Protein AF-A0A9D4LBN4-F1 (afdb_monomer_lite)

Sequence (111 aa):
MSAELVEKVFNQVLPVDKYIQDLRKGLDSLGLVQLVQELPAVIHLFTPQQSNPLTVKMLTHLLNPQFSAEGSNRRQRENSTYTLFIKYMREAATTVVGVLPKLETKHIQGA

Secondary structure (DSSP, 8-state):
--HHHHHHHHSSSPPSSHHHHHHHHHHHTTTHHHHHHH-GGGHHHHS--SS----HHHHHHHT---PPPTT-HHHHHHHHHHHHHHHHHHHHHHHHHS-------------

Foldseek 3Di:
DEPVLLCQLQPPDPHPDPVSNVVNVVCVVVVNSVVCVVQVVCSVVVYDDPPDDDDLVNVCVSVPDDADDPPDPRRVVSVVVVVVVSVVRVVVVVVVVDDPPPPPPPDPDDD

Structure (mmCIF, N/CA/C/O backbone):
data_AF-A0A9D4LBN4-F1
#
_entry.id   AF-A0A9D4LBN4-F1
#
loop_
_atom_site.group_PDB
_atom_site.id
_atom_site.type_symbol
_atom_site.label_atom_id
_atom_site.label_alt_id
_atom_site.label_comp_id
_atom_site.label_asym_id
_atom_site.label_entity_id
_atom_site.label_seq_id
_atom_site.pdbx_PDB_ins_code
_atom_site.Cartn_x
_atom_site.Cartn_y
_atom_site.Cartn_z
_atom_site.occupancy
_atom_site.B_iso_or_equiv
_atom_site.auth_seq_id
_atom_site.auth_comp_id
_atom_site.auth_asym_id
_atom_site.auth_atom_id
_atom_site.pdbx_PDB_model_num
ATOM 1 N N . MET A 1 1 ? 11.182 3.266 -7.866 1.00 69.50 1 MET A N 1
ATOM 2 C CA . MET A 1 1 ? 11.012 2.851 -9.282 1.00 69.50 1 MET A CA 1
ATOM 3 C C . MET A 1 1 ? 10.981 4.105 -10.141 1.00 69.50 1 MET A C 1
ATOM 5 O O . MET A 1 1 ? 10.688 5.144 -9.576 1.00 69.50 1 MET A O 1
ATOM 9 N N . SER A 1 2 ? 11.318 4.075 -11.433 1.00 81.81 2 SER A N 1
ATOM 10 C CA . SER A 1 2 ? 11.109 5.250 -12.301 1.00 81.81 2 SER A CA 1
ATOM 11 C C . SER A 1 2 ? 9.616 5.429 -12.595 1.00 81.81 2 SER A C 1
ATOM 13 O O . SER A 1 2 ? 8.872 4.449 -12.574 1.00 81.81 2 SER A O 1
ATOM 15 N N . ALA A 1 3 ? 9.174 6.659 -12.872 1.00 81.81 3 ALA A N 1
ATOM 16 C CA . ALA A 1 3 ? 7.777 6.928 -13.229 1.00 81.81 3 ALA A CA 1
ATOM 17 C C . ALA A 1 3 ? 7.333 6.097 -14.449 1.00 81.81 3 ALA A C 1
ATOM 19 O O . ALA A 1 3 ? 6.281 5.468 -14.413 1.00 81.81 3 ALA A O 1
ATOM 20 N N . GLU A 1 4 ? 8.199 5.989 -15.460 1.00 84.94 4 GLU A N 1
ATOM 21 C CA . GLU A 1 4 ? 7.969 5.164 -16.654 1.00 84.94 4 GLU A CA 1
ATOM 22 C C . GLU A 1 4 ? 7.763 3.680 -16.323 1.00 84.94 4 GLU A C 1
ATOM 24 O O . GLU A 1 4 ? 6.923 3.009 -16.919 1.00 84.94 4 GLU A O 1
ATOM 29 N N . LEU A 1 5 ? 8.520 3.143 -15.360 1.00 86.12 5 LEU A N 1
ATOM 30 C CA . LEU A 1 5 ? 8.381 1.745 -14.962 1.00 86.12 5 LEU A CA 1
ATOM 31 C C . LEU A 1 5 ? 7.080 1.514 -14.189 1.00 86.12 5 LEU A C 1
ATOM 33 O O . LEU A 1 5 ? 6.428 0.496 -14.397 1.00 86.12 5 LEU A O 1
ATOM 37 N N . VAL A 1 6 ? 6.694 2.448 -13.316 1.00 86.69 6 VAL A N 1
ATOM 38 C CA . VAL A 1 6 ? 5.418 2.391 -12.582 1.00 86.69 6 VAL A CA 1
ATOM 39 C C . VAL A 1 6 ? 4.253 2.386 -13.565 1.00 86.69 6 VAL A C 1
ATOM 41 O O . VAL A 1 6 ? 3.385 1.522 -13.469 1.00 86.69 6 VAL A O 1
ATOM 44 N N . GLU A 1 7 ? 4.275 3.280 -14.552 1.00 85.81 7 GLU A N 1
ATOM 45 C CA . GLU A 1 7 ? 3.258 3.315 -15.599 1.00 85.81 7 GLU A CA 1
ATOM 46 C C . GLU A 1 7 ? 3.187 1.971 -16.328 1.00 85.81 7 GLU A C 1
ATOM 48 O O . GLU A 1 7 ? 2.133 1.344 -16.347 1.00 85.81 7 GLU A O 1
ATOM 53 N N . LYS A 1 8 ? 4.310 1.454 -16.838 1.00 87.50 8 LYS A N 1
ATOM 54 C CA . LYS A 1 8 ? 4.324 0.180 -17.574 1.00 87.50 8 LYS A CA 1
ATOM 55 C C . LYS A 1 8 ? 3.837 -1.012 -16.745 1.00 87.50 8 LYS A C 1
ATOM 57 O O . LYS A 1 8 ? 3.178 -1.891 -17.287 1.00 87.50 8 LYS A O 1
ATOM 62 N N . VAL A 1 9 ? 4.159 -1.069 -15.453 1.00 88.62 9 VAL A N 1
ATOM 63 C CA . VAL A 1 9 ? 3.787 -2.192 -14.576 1.00 88.62 9 VAL A CA 1
ATOM 64 C C . VAL A 1 9 ? 2.297 -2.181 -14.234 1.00 88.62 9 VAL A C 1
ATOM 66 O O . VAL A 1 9 ? 1.660 -3.236 -14.269 1.00 88.62 9 VAL A O 1
ATOM 69 N N . PHE A 1 10 ? 1.747 -1.010 -13.901 1.00 87.50 10 PHE A N 1
ATOM 70 C CA . PHE A 1 10 ? 0.379 -0.871 -13.391 1.00 87.50 10 PHE A CA 1
ATOM 71 C C . PHE A 1 10 ? -0.651 -0.478 -14.461 1.00 87.50 10 PHE A C 1
ATOM 73 O O . PHE A 1 10 ? -1.842 -0.416 -14.157 1.00 87.50 10 PHE A O 1
ATOM 80 N N . ASN A 1 11 ? -0.237 -0.253 -15.714 1.00 81.75 11 ASN A N 1
ATOM 81 C CA . ASN A 1 11 ? -1.170 -0.017 -16.815 1.00 81.75 11 ASN A CA 1
ATOM 82 C C . ASN A 1 11 ? -2.096 -1.234 -17.029 1.00 81.75 11 ASN A C 1
ATOM 84 O O . ASN A 1 11 ? -1.707 -2.395 -16.856 1.00 81.75 11 ASN A O 1
ATOM 88 N N . GLN A 1 12 ? -3.341 -0.978 -17.431 1.00 69.62 12 GLN A N 1
ATOM 89 C CA . GLN A 1 12 ? -4.323 -2.026 -17.720 1.00 69.62 12 GLN A CA 1
ATOM 90 C C . GLN A 1 12 ? -3.909 -2.884 -18.924 1.00 69.62 12 GLN A C 1
ATOM 92 O O . GLN A 1 12 ? -4.251 -4.063 -18.984 1.00 69.62 12 GLN A O 1
ATOM 97 N N . VAL A 1 13 ? -3.108 -2.328 -19.837 1.00 78.94 13 VAL A N 1
ATOM 98 C CA . VAL A 1 13 ? -2.554 -3.052 -20.985 1.00 78.94 13 VAL A CA 1
ATOM 99 C C . VAL A 1 13 ? -1.397 -3.953 -20.544 1.00 78.94 13 VAL A C 1
ATOM 101 O O . VAL A 1 13 ? -0.500 -3.525 -19.816 1.00 78.94 13 VAL A O 1
ATOM 104 N N . LEU A 1 14 ? -1.409 -5.213 -20.991 1.00 72.25 14 LEU A N 1
ATOM 105 C CA . LEU A 1 14 ? -0.319 -6.156 -20.740 1.00 72.25 14 LEU A CA 1
ATOM 106 C C . LEU A 1 14 ? 0.990 -5.642 -21.376 1.00 72.25 14 LEU A C 1
ATOM 108 O O . LEU A 1 14 ? 1.005 -5.359 -22.576 1.00 72.25 14 LEU A O 1
ATOM 112 N N . PRO A 1 15 ? 2.095 -5.542 -20.612 1.00 74.25 15 PRO A N 1
ATOM 113 C CA . PRO A 1 15 ? 3.375 -5.083 -21.142 1.00 74.25 15 PRO A CA 1
ATOM 114 C C . PRO A 1 15 ? 3.902 -6.038 -22.213 1.00 74.25 15 PRO A C 1
ATOM 116 O O . PRO A 1 15 ? 3.855 -7.251 -22.029 1.00 74.25 15 PRO A O 1
ATOM 119 N N . VAL A 1 16 ? 4.470 -5.510 -23.298 1.00 75.31 16 VAL A N 1
ATOM 120 C CA . VAL A 1 16 ? 5.133 -6.327 -24.338 1.00 75.31 16 VAL A CA 1
ATOM 121 C C . VAL A 1 16 ? 6.426 -6.956 -23.801 1.00 75.31 16 VAL A C 1
ATOM 123 O O . VAL A 1 16 ? 6.787 -8.079 -24.145 1.00 75.31 16 VAL A O 1
ATOM 126 N N . ASP A 1 17 ? 7.100 -6.240 -22.905 1.00 87.94 17 ASP A N 1
ATOM 127 C CA . ASP A 1 17 ? 8.373 -6.624 -22.312 1.00 87.94 17 ASP A CA 1
ATOM 128 C C . ASP A 1 17 ? 8.229 -7.772 -21.297 1.00 87.94 17 ASP A C 1
ATOM 130 O O . ASP A 1 17 ? 7.612 -7.614 -20.238 1.00 87.94 17 ASP A O 1
ATOM 134 N N . LYS A 1 18 ? 8.882 -8.912 -21.562 1.00 88.88 18 LYS A N 1
ATOM 135 C CA . LYS A 1 18 ? 8.833 -10.107 -20.695 1.00 88.88 18 LYS A CA 1
ATOM 136 C C . LYS A 1 18 ? 9.260 -9.827 -19.247 1.00 88.88 18 LYS A C 1
ATOM 138 O O . LYS A 1 18 ? 8.611 -10.294 -18.319 1.00 88.88 18 LYS A O 1
ATOM 143 N N . TYR A 1 19 ? 10.302 -9.020 -19.040 1.00 89.06 19 TYR A N 1
ATOM 144 C CA . TYR A 1 19 ? 10.779 -8.681 -17.692 1.00 89.06 19 TYR A CA 1
ATOM 145 C C . TYR A 1 19 ? 9.764 -7.837 -16.900 1.00 89.06 19 TYR A C 1
ATOM 147 O O . TYR A 1 19 ? 9.648 -7.993 -15.685 1.00 89.06 19 TYR A O 1
ATOM 155 N N . ILE A 1 20 ? 8.986 -6.980 -17.574 1.00 88.88 20 ILE A N 1
ATOM 156 C CA . ILE A 1 20 ? 7.912 -6.201 -16.938 1.00 88.88 20 ILE A CA 1
ATOM 157 C C . ILE A 1 20 ? 6.733 -7.114 -16.601 1.00 88.88 20 ILE A C 1
ATOM 159 O O . ILE A 1 20 ? 6.133 -6.963 -15.540 1.00 88.88 20 ILE A O 1
ATOM 163 N N . GLN A 1 21 ? 6.423 -8.094 -17.455 1.00 89.19 21 GLN A N 1
ATOM 164 C CA . GLN A 1 21 ? 5.405 -9.101 -17.146 1.00 89.19 21 GLN A CA 1
ATOM 165 C C . GLN A 1 21 ? 5.779 -9.932 -15.915 1.00 89.19 21 GLN A C 1
ATOM 167 O O . GLN A 1 21 ? 4.930 -10.158 -15.057 1.00 89.19 21 GLN A O 1
ATOM 172 N N . ASP A 1 22 ? 7.034 -10.368 -15.803 1.00 91.00 22 ASP A N 1
ATOM 173 C CA . ASP A 1 22 ? 7.497 -11.148 -14.652 1.00 91.00 22 ASP A CA 1
ATOM 174 C C . ASP A 1 22 ? 7.475 -10.311 -13.363 1.00 91.00 22 ASP A C 1
ATOM 176 O O . ASP A 1 22 ? 7.008 -10.787 -12.326 1.00 91.00 22 ASP A O 1
ATOM 180 N N . LEU A 1 23 ? 7.859 -9.030 -13.439 1.00 89.69 23 LEU A N 1
ATOM 181 C CA . LEU A 1 23 ? 7.698 -8.086 -12.330 1.00 89.69 23 LEU A CA 1
ATOM 182 C C . LEU A 1 23 ? 6.224 -7.915 -11.937 1.00 89.69 23 LEU A C 1
ATOM 184 O O . LEU A 1 23 ? 5.887 -7.990 -10.757 1.00 89.69 23 LEU A O 1
ATOM 188 N N . ARG A 1 24 ? 5.333 -7.727 -12.916 1.00 89.69 24 ARG A N 1
ATOM 189 C CA . ARG A 1 24 ? 3.893 -7.600 -12.676 1.00 89.69 24 ARG A CA 1
ATOM 190 C C . ARG A 1 24 ? 3.329 -8.848 -12.006 1.00 89.69 24 ARG A C 1
ATOM 192 O O . ARG A 1 24 ? 2.594 -8.701 -11.043 1.00 89.69 24 ARG A O 1
ATOM 199 N N . LYS A 1 25 ? 3.709 -10.053 -12.444 1.00 89.75 25 LYS A N 1
ATOM 200 C CA . LYS A 1 25 ? 3.306 -11.318 -11.799 1.00 89.75 25 LYS A CA 1
ATOM 201 C C . LYS A 1 25 ? 3.766 -11.397 -10.345 1.00 89.75 25 LYS A C 1
ATOM 203 O O . LYS A 1 25 ? 3.003 -11.833 -9.491 1.00 89.75 25 LYS A O 1
ATOM 208 N N . GLY A 1 26 ? 4.995 -10.968 -10.055 1.00 89.31 26 GLY A N 1
ATOM 209 C CA . GLY A 1 26 ? 5.512 -10.919 -8.686 1.00 89.31 26 GLY A CA 1
ATOM 210 C C . GLY A 1 26 ? 4.773 -9.915 -7.796 1.00 89.31 26 GLY A C 1
ATOM 211 O O . GLY A 1 26 ? 4.567 -10.172 -6.618 1.00 89.31 26 GLY A O 1
ATOM 212 N N . LEU A 1 27 ? 4.343 -8.779 -8.346 1.00 88.25 27 LEU A N 1
ATOM 213 C CA . LEU A 1 27 ? 3.530 -7.802 -7.615 1.00 88.25 27 LEU A CA 1
ATOM 214 C C . LEU A 1 27 ? 2.077 -8.264 -7.457 1.00 88.25 27 LEU A C 1
ATOM 216 O O . LEU A 1 27 ? 1.452 -8.008 -6.430 1.00 88.25 27 LEU A O 1
ATOM 220 N N . ASP A 1 28 ? 1.543 -8.954 -8.459 1.00 88.94 28 ASP A N 1
ATOM 221 C CA . ASP A 1 28 ? 0.192 -9.508 -8.458 1.00 88.94 28 ASP A CA 1
ATOM 222 C C . ASP A 1 28 ? 0.043 -10.653 -7.449 1.00 88.94 28 ASP A C 1
ATOM 224 O O . ASP A 1 28 ? -0.952 -10.709 -6.734 1.00 88.94 28 ASP A O 1
ATOM 228 N N . SER A 1 29 ? 1.069 -11.494 -7.273 1.00 89.81 29 SER A N 1
ATOM 229 C CA . SER A 1 29 ? 1.066 -12.538 -6.234 1.00 89.81 29 SER A CA 1
ATOM 230 C C . SER A 1 29 ? 1.026 -11.981 -4.805 1.00 89.81 29 SER A C 1
ATOM 232 O O . SER A 1 29 ? 0.604 -12.676 -3.882 1.00 89.81 29 SER A O 1
ATOM 234 N N . LEU A 1 30 ? 1.427 -10.718 -4.625 1.00 86.38 30 LEU A N 1
ATOM 235 C CA . LEU A 1 30 ? 1.305 -9.962 -3.377 1.00 86.38 30 LEU A CA 1
ATOM 236 C C . LEU A 1 30 ? -0.007 -9.158 -3.296 1.00 86.38 30 LEU A C 1
ATOM 238 O O . LEU A 1 30 ? -0.226 -8.441 -2.321 1.00 86.38 30 LEU A O 1
ATOM 242 N N . GLY A 1 31 ? -0.860 -9.230 -4.322 1.00 86.38 31 GLY A N 1
ATOM 243 C CA . GLY A 1 31 ? -2.102 -8.467 -4.439 1.00 86.38 31 GLY A CA 1
ATOM 244 C C . GLY A 1 31 ? -1.901 -6.977 -4.733 1.00 86.38 31 GLY A C 1
ATOM 245 O O . GLY A 1 31 ? -2.853 -6.207 -4.651 1.00 86.38 31 GLY A O 1
ATOM 246 N N . LEU A 1 32 ? -0.686 -6.532 -5.070 1.00 87.19 32 LEU A N 1
ATOM 247 C CA . LEU A 1 32 ? -0.379 -5.106 -5.246 1.00 87.19 32 LEU A CA 1
ATOM 248 C C . LEU A 1 32 ? -0.952 -4.539 -6.547 1.00 87.19 32 LEU A C 1
ATOM 250 O O . LEU A 1 32 ? -1.340 -3.375 -6.587 1.00 87.19 32 LEU A O 1
ATOM 254 N N . VAL A 1 33 ? -1.033 -5.353 -7.601 1.00 87.94 33 VAL A N 1
ATOM 255 C CA . VAL A 1 33 ? -1.672 -4.951 -8.864 1.00 87.94 33 VAL A CA 1
ATOM 256 C C . VAL A 1 33 ? -3.173 -4.752 -8.647 1.00 87.94 33 VAL A C 1
ATOM 258 O O . VAL A 1 33 ? -3.698 -3.701 -9.007 1.00 87.94 33 VAL A O 1
ATOM 261 N N . GLN A 1 34 ? -3.835 -5.702 -7.980 1.00 87.31 34 GLN A N 1
ATOM 262 C CA . GLN A 1 34 ? -5.240 -5.578 -7.588 1.00 87.31 34 GLN A CA 1
ATOM 263 C C . GLN A 1 34 ? -5.467 -4.373 -6.664 1.00 87.31 34 GLN A C 1
ATOM 265 O O . GLN A 1 34 ? -6.397 -3.600 -6.870 1.00 87.31 34 GLN A O 1
ATOM 270 N N . LEU A 1 35 ? -4.590 -4.160 -5.680 1.00 85.75 35 LEU A N 1
ATOM 271 C CA . LEU A 1 35 ? -4.686 -3.031 -4.756 1.00 85.75 35 LEU A CA 1
ATOM 272 C C . LEU A 1 35 ? -4.644 -1.682 -5.483 1.00 85.75 35 LEU A C 1
ATOM 274 O O . LEU A 1 35 ? -5.417 -0.791 -5.150 1.00 85.75 35 LEU A O 1
ATOM 278 N N . VAL A 1 36 ? -3.769 -1.526 -6.479 1.00 86.62 36 VAL A N 1
ATOM 279 C CA . VAL A 1 36 ? -3.695 -0.298 -7.288 1.00 86.62 36 VAL A CA 1
ATOM 280 C C . VAL A 1 36 ? -4.925 -0.135 -8.188 1.00 86.62 36 VAL A C 1
ATOM 282 O O . VAL A 1 36 ? -5.343 0.992 -8.433 1.00 86.62 36 VAL A O 1
ATOM 285 N N . GLN A 1 37 ? -5.534 -1.226 -8.657 1.00 85.88 37 GLN A N 1
ATOM 286 C CA . GLN A 1 37 ? -6.769 -1.171 -9.449 1.00 85.88 37 GLN A CA 1
ATOM 287 C C . GLN A 1 37 ? -7.980 -0.739 -8.611 1.00 85.88 37 GLN A C 1
ATOM 289 O O . GLN A 1 37 ? -8.743 0.120 -9.046 1.00 85.88 37 GLN A O 1
ATOM 294 N N . GLU A 1 38 ? -8.128 -1.294 -7.407 1.00 85.69 38 GLU A N 1
ATOM 295 C CA . GLU A 1 38 ? -9.228 -0.978 -6.483 1.00 85.69 38 GLU A CA 1
ATOM 296 C C . GLU A 1 38 ? -9.035 0.380 -5.790 1.00 85.69 38 GLU A C 1
ATOM 298 O O . GLU A 1 38 ? -9.995 1.090 -5.495 1.00 85.69 38 GLU A O 1
ATOM 303 N N . LEU A 1 39 ? -7.781 0.770 -5.539 1.00 83.56 39 LEU A N 1
ATOM 304 C CA . LEU A 1 39 ? -7.406 2.030 -4.902 1.00 83.56 39 LEU A CA 1
ATOM 305 C C . LEU A 1 39 ? -6.321 2.743 -5.729 1.00 83.56 39 LEU A C 1
ATOM 307 O O . LEU A 1 39 ? -5.143 2.707 -5.361 1.00 83.56 39 LEU A O 1
ATOM 311 N N . PRO A 1 40 ? -6.693 3.472 -6.801 1.00 81.62 40 PRO A N 1
ATOM 312 C CA . PRO A 1 40 ? -5.740 4.132 -7.701 1.00 81.62 40 PRO A CA 1
ATOM 313 C C . PRO A 1 40 ? -4.740 5.056 -7.001 1.00 81.62 40 PRO A C 1
ATOM 315 O O . PRO A 1 40 ? -3.593 5.163 -7.426 1.00 81.62 40 PRO A O 1
ATOM 318 N N . ALA A 1 41 ? -5.125 5.668 -5.876 1.00 78.62 41 ALA A N 1
ATOM 319 C CA . ALA A 1 41 ? -4.243 6.519 -5.074 1.00 78.62 41 ALA A CA 1
ATOM 320 C C . ALA A 1 41 ? -2.981 5.790 -4.561 1.00 78.62 41 ALA A C 1
ATOM 322 O O . ALA A 1 41 ? -1.960 6.429 -4.300 1.00 78.62 41 ALA A O 1
ATOM 323 N N . VAL A 1 42 ? -3.018 4.458 -4.448 1.00 79.50 42 VAL A N 1
ATOM 324 C CA . VAL A 1 42 ? -1.888 3.629 -4.007 1.00 79.50 42 VAL A CA 1
ATOM 325 C C . VAL A 1 42 ? -0.744 3.631 -5.030 1.00 79.50 42 VAL A C 1
ATOM 327 O O . VAL A 1 42 ? 0.410 3.431 -4.652 1.00 79.50 42 VAL A O 1
ATOM 330 N N . ILE A 1 43 ? -0.995 3.958 -6.304 1.00 82.69 43 ILE A N 1
ATOM 331 C CA . ILE A 1 43 ? 0.069 4.061 -7.320 1.00 82.69 43 ILE A CA 1
ATOM 332 C C . ILE A 1 43 ? 1.126 5.117 -6.959 1.00 82.69 43 ILE A C 1
ATOM 334 O O . ILE A 1 43 ? 2.312 4.979 -7.278 1.00 82.69 43 ILE A O 1
ATOM 338 N N . HIS A 1 44 ? 0.723 6.151 -6.217 1.00 77.94 44 HIS A N 1
ATOM 339 C CA . HIS A 1 44 ? 1.624 7.195 -5.741 1.00 77.94 44 HIS A CA 1
ATOM 340 C C . HIS A 1 44 ? 2.647 6.679 -4.722 1.00 77.94 44 HIS A C 1
ATOM 342 O O . HIS A 1 44 ? 3.665 7.338 -4.531 1.00 77.94 44 HIS A O 1
ATOM 348 N N . LEU A 1 45 ? 2.427 5.504 -4.115 1.00 76.75 45 LEU A N 1
ATOM 349 C CA . LEU A 1 45 ? 3.406 4.851 -3.239 1.00 76.75 45 LEU A CA 1
ATOM 350 C C . LEU A 1 45 ? 4.586 4.262 -4.021 1.00 76.75 45 LEU A C 1
ATOM 352 O O . LEU A 1 45 ? 5.700 4.198 -3.510 1.00 76.75 45 LEU A O 1
ATOM 356 N N . PHE A 1 46 ? 4.342 3.836 -5.262 1.00 78.25 46 PHE A N 1
ATOM 357 C CA . PHE A 1 46 ? 5.361 3.264 -6.146 1.00 78.25 46 PHE A CA 1
ATOM 358 C C . PHE A 1 46 ? 6.056 4.329 -6.999 1.00 78.25 46 PHE A C 1
ATOM 360 O O . PHE A 1 46 ? 7.170 4.116 -7.488 1.00 78.25 46 PHE A O 1
ATOM 367 N N . THR A 1 47 ? 5.403 5.482 -7.153 1.00 78.50 47 THR A N 1
ATOM 368 C CA . THR A 1 47 ? 5.941 6.645 -7.854 1.00 78.50 47 THR A CA 1
ATOM 369 C C . THR A 1 47 ? 7.059 7.271 -7.015 1.00 78.50 47 THR A C 1
ATOM 371 O O . THR A 1 47 ? 6.854 7.548 -5.834 1.00 78.50 47 THR A O 1
ATOM 374 N N . PRO A 1 48 ? 8.248 7.519 -7.585 1.00 70.12 48 PRO A N 1
ATOM 375 C CA . PRO A 1 48 ? 9.335 8.154 -6.854 1.00 70.12 48 PRO A CA 1
ATOM 376 C C . PRO A 1 48 ? 8.951 9.608 -6.537 1.00 70.12 48 PRO A C 1
ATOM 378 O O . PRO A 1 48 ? 9.008 10.471 -7.411 1.00 70.12 48 PRO A O 1
ATOM 381 N N . GLN A 1 49 ? 8.544 9.896 -5.298 1.00 66.19 49 GLN A N 1
ATOM 382 C CA . GLN A 1 49 ? 8.365 11.277 -4.852 1.00 66.19 49 GLN A CA 1
ATOM 383 C C . GLN A 1 49 ? 9.711 11.872 -4.442 1.00 66.19 49 GLN A C 1
ATOM 385 O O . GLN A 1 49 ? 10.400 11.332 -3.581 1.00 66.19 49 GLN A O 1
ATOM 390 N N . GLN A 1 50 ? 10.078 12.998 -5.056 1.00 57.91 50 GLN A N 1
ATOM 391 C CA . GLN A 1 50 ? 11.330 13.702 -4.762 1.00 57.91 50 GLN A CA 1
ATOM 392 C C . GLN A 1 50 ? 11.240 14.617 -3.525 1.00 57.91 50 GLN A C 1
ATOM 394 O O . GLN A 1 50 ? 12.279 15.047 -3.036 1.00 57.91 50 GLN A O 1
ATOM 399 N N . SER A 1 51 ? 10.037 14.920 -3.008 1.00 60.91 51 SER A N 1
ATOM 400 C CA . SER A 1 51 ? 9.861 15.977 -1.994 1.00 60.91 51 SER A CA 1
ATOM 401 C C . SER A 1 51 ? 9.019 15.626 -0.760 1.00 60.91 51 SER A C 1
ATOM 403 O O . SER A 1 51 ? 9.282 16.201 0.291 1.00 60.91 51 SER A O 1
ATOM 405 N N . ASN A 1 52 ? 8.066 14.685 -0.823 1.00 66.25 52 ASN A N 1
ATOM 406 C CA . ASN A 1 52 ? 7.210 14.347 0.324 1.00 66.25 52 ASN A CA 1
ATOM 407 C C . ASN A 1 52 ? 7.244 12.842 0.639 1.00 66.25 52 ASN A C 1
ATOM 409 O O . ASN A 1 52 ? 6.592 12.055 -0.052 1.00 66.25 52 ASN A O 1
ATOM 413 N N . PRO A 1 53 ? 7.977 12.409 1.682 1.00 69.25 53 PRO A N 1
ATOM 414 C CA . PRO A 1 53 ? 7.953 11.015 2.101 1.00 69.25 53 PRO A CA 1
ATOM 415 C C . PRO A 1 53 ? 6.553 10.632 2.592 1.00 69.25 53 PRO A C 1
ATOM 417 O O . PRO A 1 53 ? 5.905 11.383 3.327 1.00 69.25 53 PRO A O 1
ATOM 420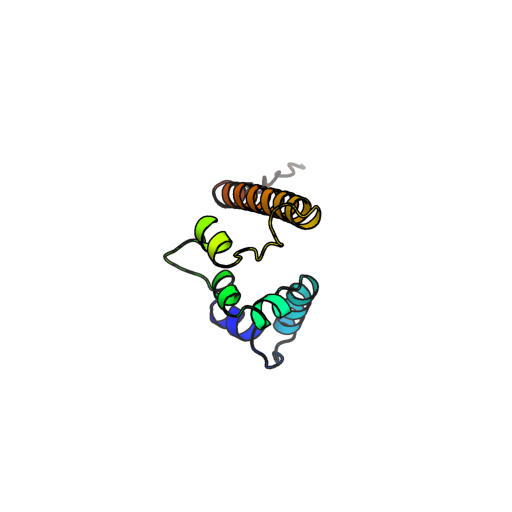 N N . LEU A 1 54 ? 6.090 9.439 2.212 1.00 72.00 54 LEU A N 1
ATOM 421 C CA . LEU A 1 54 ? 4.843 8.882 2.725 1.00 72.00 54 LEU A CA 1
ATOM 422 C C . LEU A 1 54 ? 4.951 8.714 4.244 1.00 72.00 54 LEU A C 1
ATOM 424 O O . LEU A 1 54 ? 5.705 7.878 4.740 1.00 72.00 54 LEU A O 1
ATOM 428 N N . THR A 1 55 ? 4.175 9.493 4.990 1.00 80.88 55 THR A N 1
ATOM 429 C CA . THR A 1 55 ? 4.125 9.362 6.448 1.00 80.88 55 THR A CA 1
ATOM 430 C C . THR A 1 55 ? 3.089 8.323 6.866 1.00 80.88 55 THR A C 1
ATOM 432 O O . THR A 1 55 ? 2.075 8.126 6.193 1.00 80.88 55 THR A O 1
ATOM 435 N N . VAL A 1 56 ? 3.284 7.715 8.041 1.00 80.94 56 VAL A N 1
ATOM 436 C CA . VAL A 1 56 ? 2.280 6.825 8.653 1.00 80.94 56 VAL A CA 1
ATOM 437 C C . VAL A 1 56 ? 0.921 7.525 8.739 1.00 80.94 56 VAL A C 1
ATOM 439 O O . VAL A 1 56 ? -0.097 6.921 8.423 1.00 80.94 56 VAL A O 1
ATOM 442 N N . LYS A 1 57 ? 0.901 8.823 9.076 1.00 82.12 57 LYS A N 1
ATOM 443 C CA . LYS A 1 57 ? -0.327 9.624 9.165 1.00 82.12 57 LYS A CA 1
ATOM 444 C C . LYS A 1 57 ? -1.075 9.691 7.830 1.00 82.12 57 LYS A C 1
ATOM 446 O O . LYS A 1 57 ? -2.288 9.490 7.810 1.00 82.12 57 LYS A O 1
ATOM 451 N N . MET A 1 58 ? -0.360 9.937 6.730 1.00 78.81 58 MET A N 1
ATOM 452 C CA . MET A 1 58 ? -0.953 9.951 5.388 1.00 78.81 58 MET A CA 1
ATOM 453 C C . MET A 1 58 ? -1.540 8.586 5.036 1.00 78.81 58 MET A C 1
ATOM 455 O O . MET A 1 58 ? -2.680 8.515 4.586 1.00 78.81 58 MET A O 1
ATOM 459 N N . LEU A 1 59 ? -0.815 7.499 5.313 1.00 77.81 59 LEU A N 1
ATOM 460 C CA . LEU A 1 59 ? -1.303 6.158 5.002 1.00 77.81 59 LEU A CA 1
ATOM 461 C C . LEU A 1 59 ? -2.529 5.768 5.838 1.00 77.81 59 LEU A C 1
ATOM 463 O O . LEU A 1 59 ? -3.475 5.210 5.299 1.00 77.81 59 LEU A O 1
ATOM 467 N N . THR A 1 60 ? -2.564 6.107 7.128 1.00 82.25 60 THR A N 1
ATOM 468 C CA . THR A 1 60 ? -3.738 5.843 7.981 1.00 82.25 60 THR A CA 1
ATOM 469 C C . THR A 1 60 ? -4.965 6.653 7.579 1.00 82.25 60 THR A C 1
ATOM 471 O O . THR A 1 60 ? -6.086 6.221 7.816 1.00 82.25 60 THR A O 1
ATOM 474 N N . HIS A 1 61 ? -4.760 7.824 6.970 1.00 81.31 61 HIS A N 1
ATOM 475 C CA . HIS A 1 61 ? -5.855 8.623 6.435 1.00 81.31 61 HIS A CA 1
ATOM 476 C C . HIS A 1 61 ? -6.392 8.036 5.122 1.00 81.31 61 HIS A C 1
ATOM 478 O O . HIS A 1 61 ? -7.601 8.000 4.922 1.00 81.31 61 HIS A O 1
ATOM 484 N N . LEU A 1 62 ? -5.501 7.533 4.259 1.00 75.31 62 LEU A N 1
ATOM 485 C CA . LEU A 1 62 ? -5.870 6.840 3.020 1.00 75.31 62 LEU A CA 1
ATOM 486 C C . LEU A 1 62 ? -6.587 5.512 3.298 1.00 75.31 62 LEU A C 1
ATOM 488 O O . LEU A 1 62 ? -7.587 5.203 2.660 1.00 75.31 62 LEU A O 1
ATOM 492 N N . LEU A 1 63 ? -6.096 4.741 4.268 1.00 78.88 63 LEU A N 1
ATOM 493 C CA . LEU A 1 63 ? -6.641 3.442 4.669 1.00 78.88 63 LEU A CA 1
ATOM 494 C C . LEU A 1 63 ? -7.557 3.584 5.889 1.00 78.88 63 LEU A C 1
ATOM 496 O O . LEU A 1 63 ? -7.379 2.904 6.901 1.00 78.88 63 LEU A O 1
ATOM 500 N N . ASN A 1 64 ? -8.518 4.505 5.809 1.00 79.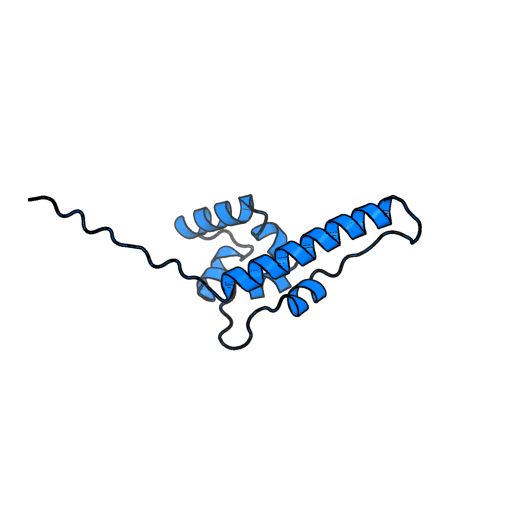94 64 ASN A N 1
ATOM 501 C CA . ASN A 1 64 ? -9.428 4.777 6.914 1.00 79.94 64 ASN A CA 1
ATOM 502 C C . ASN A 1 64 ? -10.338 3.558 7.186 1.00 79.94 64 ASN A C 1
ATOM 504 O O . ASN A 1 64 ? -11.103 3.164 6.299 1.00 79.94 64 ASN A O 1
ATOM 508 N N . PRO A 1 65 ? -10.299 2.953 8.387 1.00 82.88 65 PRO A N 1
ATOM 509 C CA . PRO A 1 65 ? -11.097 1.771 8.686 1.00 82.88 65 PRO A CA 1
ATOM 510 C C . PRO A 1 65 ? -12.590 2.105 8.780 1.00 82.88 65 PRO A C 1
ATOM 512 O O . PRO A 1 65 ? -13.002 3.020 9.493 1.00 82.88 65 PRO A O 1
ATOM 515 N N . GLN A 1 66 ? -13.416 1.302 8.109 1.00 86.06 66 GLN A N 1
ATOM 516 C CA . GLN A 1 66 ? -14.868 1.306 8.284 1.00 86.06 66 GLN A CA 1
ATOM 517 C C . GLN A 1 66 ? -15.233 0.273 9.340 1.00 86.06 66 GLN A C 1
ATOM 519 O O . GLN A 1 66 ? -15.134 -0.933 9.116 1.00 86.06 66 GLN A O 1
ATOM 524 N N . PHE A 1 67 ? -15.612 0.756 10.513 1.00 87.50 67 PHE A N 1
ATOM 525 C CA . PHE A 1 67 ? -15.856 -0.100 11.655 1.00 87.50 67 PHE A CA 1
ATOM 526 C C . PHE A 1 67 ? -17.334 -0.432 11.844 1.00 87.50 67 PHE A C 1
ATOM 528 O O . PHE A 1 67 ? -18.216 0.368 11.540 1.00 87.50 67 PHE A O 1
ATOM 535 N N . SER A 1 68 ? -17.590 -1.608 12.411 1.00 87.94 68 SER A N 1
ATOM 536 C CA . SER A 1 68 ? -18.923 -2.059 12.801 1.00 87.94 68 SER A CA 1
ATOM 537 C C . SER A 1 68 ? -19.514 -1.214 13.937 1.00 87.94 68 SER A C 1
ATOM 539 O O . SER A 1 68 ? -18.809 -0.478 14.632 1.00 87.94 68 SER A O 1
ATOM 541 N N . ALA A 1 69 ? -20.822 -1.363 14.163 1.00 87.50 69 ALA A N 1
ATOM 542 C CA . ALA A 1 69 ? -21.536 -0.675 15.235 1.00 87.50 69 ALA A CA 1
ATOM 543 C C . ALA A 1 69 ? -20.864 -0.855 16.610 1.00 87.50 69 ALA A C 1
ATOM 545 O O . ALA A 1 69 ? -20.322 -1.926 16.932 1.00 87.50 69 ALA A O 1
ATOM 546 N N . GLU A 1 70 ? -20.922 0.205 17.418 1.00 81.88 70 GLU A N 1
ATOM 547 C CA . GLU A 1 70 ? -20.413 0.214 18.788 1.00 81.88 70 GLU A CA 1
ATOM 548 C C . GLU A 1 70 ? -21.057 -0.888 19.639 1.00 81.88 70 GLU A C 1
ATOM 550 O O . GLU A 1 70 ? -22.202 -1.282 19.432 1.00 81.88 70 GLU A O 1
ATOM 555 N N . GLY A 1 71 ? -20.283 -1.443 20.574 1.00 77.06 71 GLY A N 1
ATOM 556 C CA . GLY A 1 71 ? -20.732 -2.529 21.451 1.00 77.06 71 GLY A CA 1
ATOM 557 C C . GLY A 1 71 ? -20.768 -3.923 20.812 1.00 77.06 71 GLY A C 1
ATOM 558 O O . GLY A 1 71 ? -20.962 -4.904 21.523 1.00 77.06 71 GLY A O 1
ATOM 559 N N . SER A 1 72 ? -20.531 -4.064 19.502 1.00 83.75 72 SER A N 1
ATOM 560 C CA . SER A 1 72 ? -20.466 -5.391 18.881 1.00 83.75 72 SER A CA 1
ATOM 561 C C . SER A 1 72 ? -19.144 -6.117 19.181 1.00 83.75 72 SER A C 1
ATOM 563 O O . SER A 1 72 ? -18.055 -5.542 19.106 1.00 83.75 72 SER A O 1
ATOM 565 N N . ASN A 1 73 ? -19.205 -7.436 19.400 1.00 82.94 73 ASN A N 1
ATOM 566 C CA . ASN A 1 73 ? -18.009 -8.301 19.460 1.00 82.94 73 ASN A CA 1
ATOM 567 C C . ASN A 1 73 ? -17.163 -8.214 18.174 1.00 82.94 73 ASN A C 1
ATOM 569 O O . ASN A 1 73 ? -15.972 -8.530 18.152 1.00 82.94 73 ASN A O 1
ATOM 573 N N . ARG A 1 74 ? -17.792 -7.804 17.068 1.00 86.94 74 ARG A N 1
ATOM 574 C CA . ARG A 1 74 ? -17.136 -7.547 15.789 1.00 86.94 74 ARG A CA 1
ATOM 575 C C . ARG A 1 74 ? -16.274 -6.282 15.847 1.00 86.94 74 ARG A C 1
ATOM 577 O O . ARG A 1 74 ? -15.105 -6.354 15.482 1.00 86.94 74 ARG A O 1
ATOM 584 N N . ARG A 1 75 ? -16.792 -5.186 16.409 1.00 87.69 75 ARG A N 1
ATOM 585 C CA . ARG A 1 75 ? -16.061 -3.926 16.614 1.00 87.69 75 ARG A CA 1
ATOM 586 C C . ARG A 1 75 ? -14.808 -4.104 17.465 1.00 87.69 75 ARG A C 1
ATOM 588 O O . ARG A 1 75 ? -13.776 -3.525 17.140 1.00 87.69 75 ARG A O 1
ATOM 595 N N . GLN A 1 76 ? -14.873 -4.923 18.519 1.00 85.88 76 GLN A N 1
ATOM 596 C CA . GLN A 1 76 ? -13.694 -5.232 19.339 1.00 85.88 76 GLN A CA 1
ATOM 597 C C . GLN A 1 76 ? -12.591 -5.909 18.518 1.00 85.88 76 GLN A C 1
ATOM 599 O O . GLN A 1 76 ? -11.449 -5.456 18.549 1.00 85.88 76 GLN A O 1
ATOM 604 N N . ARG A 1 77 ? -12.936 -6.938 17.731 1.00 88.38 77 ARG A N 1
ATOM 605 C CA . ARG A 1 77 ? -11.973 -7.633 16.860 1.00 88.38 77 ARG A CA 1
ATOM 606 C C . ARG A 1 77 ? -11.367 -6.704 15.815 1.00 88.38 77 ARG A C 1
ATOM 608 O O . ARG A 1 77 ? -10.151 -6.675 15.672 1.00 88.38 77 ARG A O 1
ATOM 615 N N . GLU A 1 78 ? -12.195 -5.914 15.136 1.00 89.81 78 GLU A N 1
ATOM 616 C CA . GLU A 1 78 ? -11.724 -4.936 14.151 1.00 89.81 78 GLU A CA 1
ATOM 617 C C . GLU A 1 78 ? -10.761 -3.925 14.786 1.00 89.81 78 GLU A C 1
ATOM 619 O O . GLU A 1 78 ? -9.729 -3.601 14.202 1.00 89.81 78 GLU A O 1
ATOM 624 N N . ASN A 1 79 ? -11.054 -3.465 16.006 1.00 89.69 79 ASN A N 1
ATOM 625 C CA . ASN A 1 79 ? -10.190 -2.533 16.722 1.00 89.69 79 ASN A CA 1
ATOM 626 C C . ASN A 1 79 ? -8.841 -3.167 17.098 1.00 89.69 79 ASN A C 1
ATOM 628 O O . ASN A 1 79 ? -7.793 -2.539 16.933 1.00 89.69 79 ASN A O 1
ATOM 632 N N . SER A 1 80 ? -8.839 -4.424 17.554 1.00 90.12 80 SER A N 1
ATOM 633 C CA . SER A 1 80 ? -7.605 -5.173 17.819 1.00 90.12 80 SER A CA 1
ATOM 634 C C . SER A 1 80 ? -6.761 -5.351 16.554 1.00 90.12 80 SER A C 1
ATOM 636 O O . SER A 1 80 ? -5.558 -5.090 16.583 1.00 90.12 80 SER A O 1
ATOM 638 N N . THR A 1 81 ? -7.379 -5.726 15.429 1.00 90.81 81 THR A N 1
ATOM 639 C CA . THR A 1 81 ? -6.692 -5.863 14.136 1.00 90.81 81 THR A CA 1
ATOM 640 C C . THR A 1 81 ? -6.119 -4.530 13.663 1.00 90.81 81 THR A C 1
ATOM 642 O O . THR A 1 81 ? -4.946 -4.462 13.300 1.00 90.81 81 THR A O 1
ATOM 645 N N . TYR A 1 82 ? -6.904 -3.451 13.721 1.00 90.19 82 TYR A N 1
ATOM 646 C CA . TYR A 1 82 ? -6.440 -2.122 13.328 1.00 90.19 82 TYR A CA 1
ATOM 647 C C . TYR A 1 82 ? -5.297 -1.624 14.223 1.00 90.19 82 TYR A C 1
ATOM 649 O O . TYR A 1 82 ? -4.322 -1.064 13.732 1.00 90.19 82 TYR A O 1
ATOM 657 N N . THR A 1 83 ? -5.345 -1.898 15.529 1.00 90.12 83 THR A N 1
ATOM 658 C CA . THR A 1 83 ? -4.252 -1.563 16.457 1.00 90.12 83 THR A CA 1
ATOM 659 C C . THR A 1 83 ? -2.950 -2.268 16.074 1.00 90.12 83 THR A C 1
ATOM 661 O O . THR A 1 83 ? -1.888 -1.640 16.066 1.00 90.12 83 THR A O 1
ATOM 664 N N . LEU A 1 84 ? -3.022 -3.554 15.713 1.00 90.50 84 LEU A N 1
ATOM 665 C CA . LEU A 1 84 ? -1.860 -4.311 15.249 1.00 90.50 84 LEU A CA 1
ATOM 666 C C . LEU A 1 84 ? -1.306 -3.742 13.936 1.00 90.50 84 LEU A C 1
ATOM 668 O O . LEU A 1 84 ? -0.094 -3.574 13.809 1.00 90.50 84 LEU A O 1
ATOM 672 N N . PHE A 1 85 ? -2.185 -3.380 13.000 1.00 88.31 8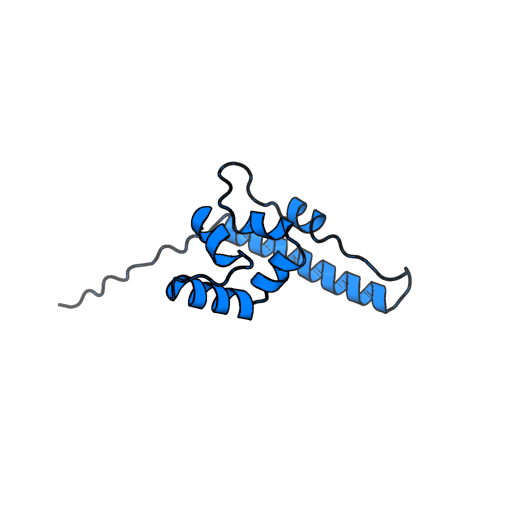5 PHE A N 1
ATOM 673 C CA . PHE A 1 85 ? -1.804 -2.717 11.754 1.00 88.31 85 PHE A CA 1
ATOM 674 C C . PHE A 1 85 ? -1.052 -1.401 12.012 1.00 88.31 85 PHE A C 1
ATOM 676 O O . PHE A 1 85 ? 0.037 -1.197 11.481 1.00 88.31 85 PHE A O 1
ATOM 683 N N . ILE A 1 86 ? -1.568 -0.532 12.886 1.00 88.94 86 ILE A N 1
ATOM 684 C CA . ILE A 1 86 ? -0.914 0.741 13.232 1.00 88.94 86 ILE A CA 1
ATOM 685 C C . ILE A 1 86 ? 0.451 0.512 13.878 1.00 88.94 86 ILE A C 1
ATOM 687 O O . ILE A 1 86 ? 1.400 1.242 13.584 1.00 88.94 86 ILE A O 1
ATOM 691 N N . LYS A 1 87 ? 0.564 -0.495 14.751 1.00 88.25 87 LYS A N 1
ATOM 692 C CA . LYS A 1 87 ? 1.834 -0.867 15.379 1.00 88.25 87 LYS A CA 1
ATOM 693 C C . LYS A 1 87 ? 2.863 -1.281 14.325 1.00 88.25 87 LYS A C 1
ATOM 695 O O . LYS A 1 87 ? 3.942 -0.696 14.292 1.00 88.25 87 LYS A O 1
ATOM 700 N N . TYR A 1 88 ? 2.494 -2.197 13.431 1.00 87.94 88 TYR A N 1
ATOM 701 C CA . TYR A 1 88 ? 3.352 -2.630 12.329 1.00 87.94 88 TYR A CA 1
ATOM 702 C C . TYR A 1 88 ? 3.797 -1.451 11.454 1.00 87.94 88 TYR A C 1
ATOM 704 O O . TYR A 1 88 ? 4.980 -1.299 11.167 1.00 87.94 88 TYR A O 1
ATOM 712 N N . MET A 1 89 ? 2.868 -0.565 11.085 1.00 84.12 89 MET A N 1
ATOM 713 C CA . MET A 1 89 ? 3.182 0.599 10.254 1.00 84.12 89 MET A CA 1
ATOM 714 C C . MET A 1 89 ? 4.196 1.545 10.903 1.00 84.12 89 MET A C 1
ATOM 716 O O . MET A 1 89 ? 5.052 2.096 10.212 1.00 84.12 89 MET A O 1
ATOM 720 N N . ARG A 1 90 ? 4.113 1.744 12.224 1.00 85.62 90 ARG A N 1
ATOM 721 C CA . ARG A 1 90 ? 5.093 2.548 12.969 1.00 85.62 90 ARG A CA 1
ATOM 722 C C . ARG A 1 90 ? 6.464 1.883 12.978 1.00 85.62 90 ARG A C 1
ATOM 724 O O . ARG A 1 90 ? 7.445 2.562 12.701 1.00 85.62 90 ARG A O 1
ATOM 731 N N . GLU A 1 91 ? 6.517 0.582 13.250 1.00 84.69 91 GLU A N 1
ATOM 732 C CA . GLU A 1 91 ? 7.763 -0.194 13.252 1.00 84.69 91 GLU A CA 1
ATOM 733 C C . GLU A 1 91 ? 8.435 -0.158 11.874 1.00 84.69 91 GLU A C 1
ATOM 735 O O . GLU A 1 91 ? 9.598 0.229 11.773 1.00 84.69 91 GLU 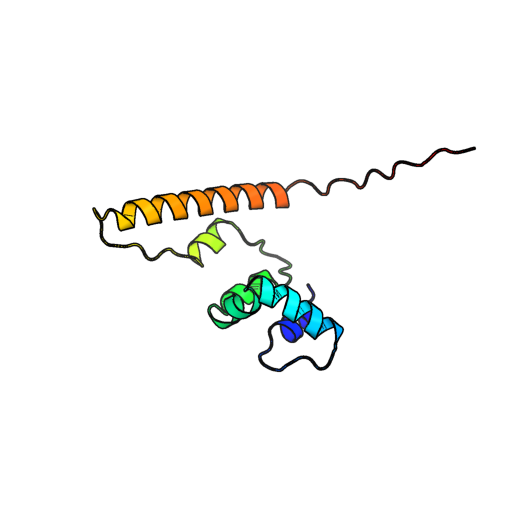A O 1
ATOM 740 N N . ALA A 1 92 ? 7.680 -0.433 10.807 1.00 80.19 92 ALA A N 1
ATOM 741 C CA . ALA A 1 92 ? 8.164 -0.374 9.431 1.00 80.19 92 ALA A CA 1
ATOM 742 C C . ALA A 1 92 ? 8.700 1.020 9.064 1.00 80.19 92 ALA A C 1
ATOM 744 O O . ALA A 1 92 ? 9.764 1.136 8.457 1.00 80.19 92 ALA A O 1
ATOM 745 N N . ALA A 1 93 ? 8.015 2.091 9.478 1.00 77.12 93 ALA A N 1
ATOM 746 C CA . ALA A 1 93 ? 8.487 3.456 9.252 1.00 77.12 93 ALA A CA 1
ATOM 747 C C . ALA A 1 93 ? 9.797 3.757 9.998 1.00 77.12 93 ALA A C 1
ATOM 749 O O . ALA A 1 93 ? 10.651 4.464 9.470 1.00 77.12 93 ALA A O 1
ATOM 750 N N . THR A 1 94 ? 9.991 3.212 11.201 1.00 73.19 94 THR A N 1
ATOM 751 C CA . THR A 1 94 ? 11.250 3.363 11.945 1.00 73.19 94 THR A CA 1
ATOM 752 C C . THR A 1 94 ? 12.395 2.583 11.294 1.00 73.19 94 THR A C 1
ATOM 754 O O . THR A 1 94 ? 13.503 3.106 11.213 1.00 73.19 94 THR A O 1
ATOM 757 N N . THR A 1 95 ? 12.142 1.381 10.764 1.00 59.69 95 THR A N 1
ATOM 758 C CA . THR A 1 95 ? 13.170 0.578 10.074 1.00 59.69 95 THR A CA 1
ATOM 759 C C . THR A 1 95 ? 13.613 1.207 8.749 1.00 59.69 95 THR A C 1
ATOM 761 O O . THR A 1 95 ? 14.788 1.149 8.402 1.00 59.69 95 THR A O 1
ATOM 764 N N . VAL A 1 96 ? 12.703 1.867 8.024 1.00 54.59 96 VAL A N 1
ATOM 765 C CA . VAL A 1 96 ? 13.016 2.541 6.748 1.00 54.59 96 VAL A CA 1
ATOM 766 C C . VAL A 1 96 ? 13.819 3.837 6.952 1.00 54.59 96 VAL A C 1
ATOM 768 O O . VAL A 1 96 ? 14.585 4.225 6.073 1.00 54.59 96 VAL A O 1
ATOM 771 N N . VAL A 1 97 ? 13.704 4.491 8.115 1.00 49.25 97 VAL A N 1
ATOM 772 C CA . VAL A 1 97 ? 14.418 5.749 8.429 1.00 49.25 97 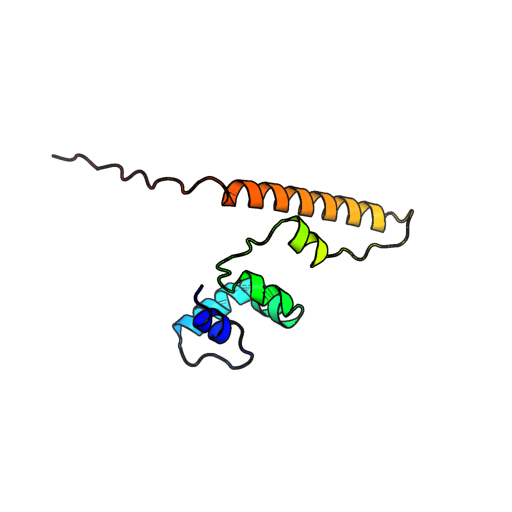VAL A CA 1
ATOM 773 C C . VAL A 1 97 ? 15.812 5.509 9.035 1.00 49.25 97 VAL A C 1
ATOM 775 O O . VAL A 1 97 ? 16.612 6.436 9.148 1.00 49.25 97 VAL A O 1
ATOM 778 N N . GLY A 1 98 ? 16.178 4.265 9.345 1.00 45.31 98 GLY A N 1
ATOM 779 C CA . GLY A 1 98 ? 17.514 3.945 9.830 1.00 45.31 98 GLY A CA 1
ATOM 780 C C . GLY A 1 98 ? 17.825 2.463 9.733 1.00 45.31 98 GLY A C 1
ATOM 781 O O . GLY A 1 98 ? 17.430 1.717 10.619 1.00 45.31 98 GLY A O 1
ATOM 782 N N . VAL A 1 99 ? 18.561 2.090 8.677 1.00 40.12 99 VAL A N 1
ATOM 783 C CA . VAL A 1 99 ? 19.518 0.968 8.542 1.00 40.1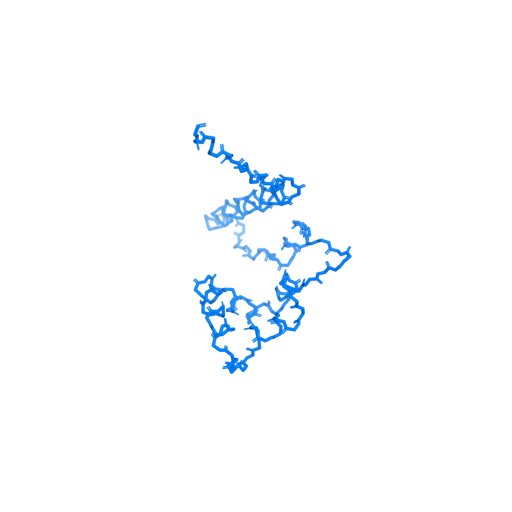2 99 VAL A CA 1
ATOM 784 C C . VAL A 1 99 ? 19.493 0.494 7.081 1.00 40.12 99 VAL A C 1
ATOM 786 O O . VAL A 1 99 ? 18.707 -0.357 6.681 1.00 40.12 99 VAL A O 1
ATOM 789 N N . LEU A 1 100 ? 20.420 1.020 6.273 1.00 36.44 100 LEU A N 1
ATOM 790 C CA . LEU A 1 100 ? 21.108 0.153 5.319 1.00 36.44 100 LEU A CA 1
ATOM 791 C C . LEU A 1 100 ? 22.024 -0.727 6.179 1.00 36.44 100 LEU A C 1
ATOM 793 O O . LEU A 1 100 ? 22.953 -0.177 6.784 1.00 36.44 100 LEU A O 1
ATOM 797 N N . PRO A 1 101 ? 21.802 -2.047 6.298 1.00 37.88 101 PRO A N 1
ATOM 798 C CA . PRO A 1 101 ? 22.844 -2.894 6.838 1.00 37.88 101 PRO A CA 1
ATOM 799 C C . PRO A 1 101 ? 24.000 -2.804 5.843 1.00 37.88 101 PRO A C 1
ATOM 801 O O . PRO A 1 101 ? 23.863 -3.168 4.674 1.00 37.88 101 PRO A O 1
ATOM 804 N N . LYS A 1 102 ? 25.123 -2.228 6.288 1.00 36.78 102 LYS A N 1
ATOM 805 C CA . LYS A 1 102 ? 26.378 -2.281 5.543 1.00 36.78 102 LYS A CA 1
ATOM 806 C C . LYS A 1 102 ? 26.617 -3.753 5.228 1.00 36.78 102 LYS A C 1
ATOM 808 O O . LYS A 1 102 ? 26.700 -4.565 6.145 1.00 36.78 102 LYS A O 1
ATOM 813 N N . LEU A 1 103 ? 26.680 -4.086 3.943 1.00 39.50 103 LEU A N 1
ATOM 814 C CA . LEU A 1 103 ? 27.212 -5.362 3.496 1.00 39.50 103 LEU A CA 1
ATOM 815 C C . LEU A 1 103 ? 28.640 -5.434 4.041 1.00 39.50 103 LEU A C 1
ATOM 817 O O . LEU A 1 103 ? 29.545 -4.799 3.502 1.00 39.50 103 LEU A O 1
ATOM 821 N N . GLU A 1 104 ? 28.835 -6.134 5.157 1.00 36.56 104 GLU A N 1
ATOM 822 C CA . GLU A 1 104 ? 30.162 -6.554 5.578 1.00 36.56 104 GLU A CA 1
ATOM 823 C C . GLU A 1 104 ? 30.670 -7.519 4.510 1.00 36.56 104 GLU A C 1
ATOM 825 O O . GLU A 1 104 ? 30.389 -8.718 4.517 1.00 36.56 104 GLU A O 1
ATOM 830 N N . THR A 1 105 ? 31.423 -6.981 3.555 1.00 42.53 105 THR A N 1
ATOM 831 C CA . THR A 1 105 ? 32.369 -7.751 2.761 1.00 42.53 105 THR A CA 1
ATOM 832 C C . THR A 1 105 ? 33.391 -8.335 3.725 1.00 42.53 105 THR A C 1
ATOM 834 O O . THR A 1 105 ? 34.406 -7.706 4.028 1.00 42.53 105 THR A O 1
ATOM 837 N N . LYS A 1 106 ? 33.124 -9.541 4.231 1.00 39.00 106 LYS A N 1
ATOM 838 C CA . LYS A 1 106 ? 34.169 -10.375 4.813 1.00 39.00 106 LYS A CA 1
ATOM 839 C C . LYS A 1 106 ? 35.130 -10.722 3.685 1.00 39.00 106 LYS A C 1
ATOM 841 O O . LYS A 1 106 ? 34.849 -11.575 2.847 1.00 39.00 106 LYS A O 1
ATOM 846 N N . HIS A 1 107 ? 36.235 -9.986 3.646 1.00 40.50 107 HIS A N 1
ATOM 847 C CA . HIS A 1 107 ? 37.421 -10.357 2.900 1.00 40.50 107 HIS A CA 1
ATOM 848 C C . HIS A 1 107 ? 37.841 -11.740 3.400 1.00 40.50 107 HIS A C 1
ATOM 850 O O . HIS A 1 107 ? 38.177 -11.923 4.570 1.00 40.50 107 HIS A O 1
ATOM 856 N N . ILE A 1 108 ? 37.727 -12.727 2.521 1.00 44.12 108 ILE A N 1
ATOM 857 C CA . ILE A 1 108 ? 38.227 -14.071 2.755 1.00 44.12 108 ILE A CA 1
ATOM 858 C C . ILE A 1 108 ? 39.736 -13.960 2.539 1.00 44.12 108 ILE A C 1
ATOM 860 O O . ILE A 1 108 ? 40.208 -13.994 1.406 1.00 44.12 108 ILE A O 1
ATOM 864 N N . GLN A 1 109 ? 40.489 -13.720 3.613 1.00 36.00 109 GLN A N 1
ATOM 865 C CA . GLN A 1 109 ? 41.944 -13.807 3.572 1.00 36.00 109 GLN A CA 1
ATOM 866 C C . GLN A 1 109 ? 42.299 -15.296 3.503 1.00 36.00 109 GLN A C 1
ATOM 868 O O . GLN A 1 109 ? 42.243 -16.007 4.504 1.00 36.00 109 GLN A O 1
ATOM 873 N N . GLY A 1 110 ? 42.597 -15.772 2.299 1.00 45.69 110 GLY A N 1
ATOM 874 C CA . GLY A 1 110 ? 43.199 -17.073 2.052 1.00 45.69 110 GLY A CA 1
ATOM 875 C C . GLY A 1 110 ? 44.415 -16.884 1.159 1.00 45.69 110 GLY A C 1
ATOM 876 O O . GLY A 1 110 ? 44.241 -16.581 -0.018 1.00 45.69 110 GLY A O 1
ATOM 877 N N . ALA A 1 111 ? 45.600 -17.006 1.757 1.00 37.41 111 ALA A N 1
ATOM 878 C CA . ALA A 1 111 ? 46.879 -17.468 1.201 1.00 37.41 111 ALA A CA 1
ATOM 879 C C . ALA A 1 111 ? 47.996 -17.078 2.177 1.00 37.41 111 ALA A C 1
ATOM 881 O O . ALA A 1 111 ? 48.130 -15.863 2.453 1.00 37.41 111 ALA A O 1
#

Radius of gyration: 19.43 Å; chains: 1; bounding box: 68×33×46 Å

Organism: Dreissena polymorpha (NCBI:txid45954)

pLDDT: mean 76.65, std 16.12, range [36.0, 91.0]